Protein AF-A0A7K2ZB54-F1 (afdb_monomer)

Radius of gyration: 17.5 Å; Cα contacts (8 Å, |Δi|>4): 49; chains: 1; bounding box: 51×30×31 Å

Foldseek 3Di:
DAEAEDEQPDDPPCPVVSVVSVVVVVVVCVVVVHPYYHYDDDDPPPPDDPDPPDDDD

Nearest PDB structures (foldseek):
  2pdo-assembly1_A  TM=5.373E-01  e=1.461E+00  Shigella flexneri 2a str. 2457T
  7evv-assembly1_A  TM=5.255E-01  e=1.927E+00  Toxoplasma gondii
  7d06-assembly1_B  TM=4.538E-01  e=2.726E+00  Acinetobacter baumannii
  2fxf-assembly1_A  TM=5.540E-01  e=5.453E+00  Homo sapiens
  7s65-assembly1_D  TM=2.163E-01  e=6.713E+00  Synechococcus elongatus

Sequence (57 aa):
MKIAAAQLTSAPADIPANIRRLATLAEQARDQGAELLVLGKRTDTRRTSRADGLHPR

Secondary structure (DSSP, 8-state):
--EEEEE--PPTT-HHHHHHHHHHHHHHHHHTT-SEEEEEPP--TT-SSSS--S---

Solvent-accessible surface area (backbone atoms only — not comparable to full-atom v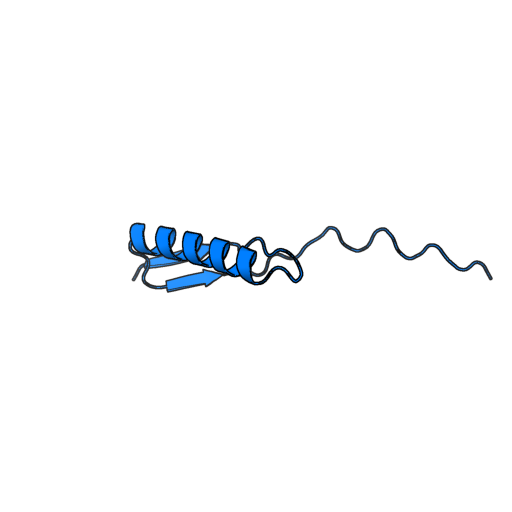alues): 3872 Å² total; per-residue (Å²): 139,42,73,35,77,48,73,64,84,72,55,86,93,38,60,70,61,36,50,52,55,50,50,52,54,51,49,55,29,46,77,70,59,27,81,42,80,47,73,48,86,73,80,76,88,84,78,86,87,84,78,95,80,87,80,94,131

pLDDT: mean 82.34, std 18.69, range [44.12, 98.06]

Mean predicted aligned error: 9.58 Å

Structure (mmCIF, N/CA/C/O backbone):
data_AF-A0A7K2ZB54-F1
#
_entry.id   AF-A0A7K2ZB54-F1
#
loop_
_atom_site.group_PDB
_atom_site.id
_atom_site.type_symbol
_atom_site.label_atom_id
_atom_site.label_alt_id
_atom_site.label_comp_id
_atom_site.label_asym_id
_atom_site.label_entity_id
_atom_site.label_seq_id
_atom_site.pdbx_PDB_ins_code
_atom_site.Cartn_x
_atom_site.Cartn_y
_atom_site.Cartn_z
_atom_site.occupancy
_atom_site.B_iso_or_equiv
_atom_site.auth_seq_id
_atom_site.auth_comp_id
_atom_site.auth_asym_id
_atom_site.auth_atom_id
_atom_site.pdbx_PDB_model_num
ATOM 1 N N . MET A 1 1 ? -9.368 8.871 16.114 1.00 82.81 1 MET A N 1
ATOM 2 C CA . MET A 1 1 ? -8.757 9.132 14.803 1.00 82.81 1 MET A CA 1
ATOM 3 C C . MET A 1 1 ? -7.325 8.625 14.812 1.00 82.81 1 MET A C 1
ATOM 5 O O . MET A 1 1 ? -6.540 9.113 15.623 1.00 82.81 1 MET A O 1
ATOM 9 N N . LYS A 1 2 ? -6.988 7.623 13.994 1.00 93.56 2 LYS A N 1
ATOM 10 C CA . LYS A 1 2 ? -5.624 7.063 13.925 1.00 93.56 2 LYS A CA 1
ATOM 11 C C . LYS A 1 2 ? -4.955 7.441 12.606 1.00 93.56 2 LYS A C 1
ATOM 13 O O . LYS A 1 2 ? -5.540 7.268 11.543 1.00 93.56 2 LYS A O 1
ATOM 18 N N . ILE A 1 3 ? -3.730 7.957 12.676 1.00 95.81 3 ILE A N 1
ATOM 19 C CA . ILE A 1 3 ? -2.954 8.395 11.510 1.00 95.81 3 ILE A CA 1
ATOM 20 C C . ILE A 1 3 ? -1.661 7.584 11.466 1.00 95.81 3 ILE A C 1
ATOM 22 O O . ILE A 1 3 ? -0.935 7.519 12.457 1.00 95.81 3 ILE A O 1
ATOM 26 N N . ALA A 1 4 ? -1.379 6.970 10.321 1.00 96.19 4 ALA A N 1
ATOM 27 C CA . ALA A 1 4 ? -0.116 6.304 10.049 1.00 96.19 4 ALA A CA 1
ATOM 28 C C . ALA A 1 4 ? 0.825 7.264 9.313 1.00 96.19 4 ALA A C 1
ATOM 30 O O . ALA A 1 4 ? 0.415 7.980 8.398 1.00 96.19 4 ALA A O 1
ATOM 31 N N . ALA A 1 5 ? 2.100 7.256 9.689 1.00 95.44 5 ALA A N 1
ATOM 32 C CA . ALA A 1 5 ? 3.155 7.956 8.970 1.00 95.44 5 ALA A CA 1
ATOM 33 C C . ALA A 1 5 ? 4.151 6.926 8.438 1.00 95.44 5 ALA A C 1
ATOM 35 O O . ALA A 1 5 ? 4.615 6.065 9.186 1.00 95.44 5 ALA A O 1
ATOM 36 N N . ALA A 1 6 ? 4.488 7.015 7.154 1.00 94.06 6 ALA A N 1
ATOM 37 C CA . ALA A 1 6 ? 5.445 6.116 6.524 1.00 94.06 6 ALA A CA 1
ATOM 38 C C . ALA A 1 6 ? 6.406 6.870 5.604 1.00 94.06 6 ALA A C 1
ATOM 40 O O . ALA A 1 6 ? 6.128 7.970 5.123 1.00 94.06 6 ALA A O 1
ATOM 41 N N . GLN A 1 7 ? 7.550 6.247 5.328 1.00 92.19 7 GLN A N 1
ATOM 42 C CA . GLN A 1 7 ? 8.481 6.707 4.304 1.00 92.19 7 GLN A CA 1
ATOM 43 C C . GLN A 1 7 ? 8.389 5.789 3.089 1.00 92.19 7 GLN A C 1
ATOM 45 O O . GLN A 1 7 ? 8.649 4.589 3.184 1.00 92.19 7 GLN A O 1
ATOM 50 N N . LEU A 1 8 ? 8.059 6.358 1.930 1.00 89.69 8 LEU A N 1
ATOM 51 C CA . LEU A 1 8 ? 8.083 5.627 0.669 1.00 89.69 8 LEU A CA 1
ATOM 52 C C . LEU A 1 8 ? 9.500 5.658 0.091 1.00 89.69 8 LEU A C 1
ATOM 54 O O . LEU A 1 8 ? 10.012 6.713 -0.287 1.00 89.69 8 LEU A O 1
ATOM 58 N N . THR A 1 9 ? 10.127 4.489 -0.033 1.00 87.56 9 THR A N 1
ATOM 59 C CA . THR A 1 9 ? 11.367 4.368 -0.811 1.00 87.56 9 THR A CA 1
ATOM 60 C C . THR A 1 9 ? 11.013 4.328 -2.295 1.00 87.56 9 THR A C 1
ATOM 62 O O . THR A 1 9 ? 10.682 3.272 -2.837 1.00 87.56 9 THR A O 1
ATOM 65 N N . SER A 1 10 ? 11.058 5.493 -2.940 1.00 85.81 10 SER A N 1
ATOM 66 C CA . SER A 1 10 ? 10.786 5.644 -4.370 1.00 85.81 10 SER A CA 1
ATOM 67 C C . SER A 1 10 ? 12.013 5.280 -5.212 1.00 85.81 10 SER A C 1
ATOM 69 O O . SER A 1 10 ? 13.125 5.722 -4.923 1.00 85.81 10 SER A O 1
ATOM 71 N N . ALA A 1 11 ? 11.815 4.465 -6.246 1.00 88.75 11 ALA A N 1
ATOM 72 C CA . ALA A 1 11 ? 12.788 4.242 -7.306 1.00 88.75 11 ALA A CA 1
ATOM 73 C C . ALA A 1 11 ? 12.579 5.286 -8.424 1.00 88.75 11 ALA A C 1
ATOM 75 O O . ALA A 1 11 ? 11.436 5.498 -8.846 1.00 88.75 11 ALA A O 1
ATOM 76 N N . PRO A 1 12 ? 1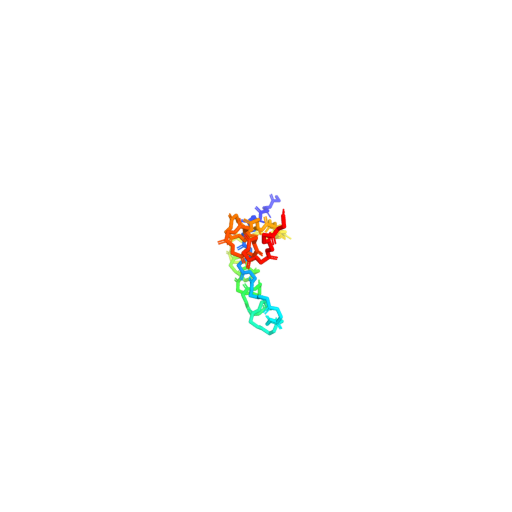3.640 5.954 -8.920 1.00 86.44 12 PRO A N 1
ATOM 77 C CA . PRO A 1 12 ? 13.511 6.916 -10.011 1.00 86.44 12 PRO A CA 1
ATOM 78 C C . PRO A 1 12 ? 12.901 6.275 -11.261 1.00 86.44 12 PRO A C 1
ATOM 80 O O . PRO A 1 12 ? 13.327 5.199 -11.665 1.00 86.44 12 PRO A O 1
ATOM 83 N N . ALA A 1 13 ? 11.927 6.956 -11.869 1.00 91.12 13 ALA A N 1
ATOM 84 C CA . ALA A 1 13 ? 11.240 6.561 -13.106 1.00 91.12 13 ALA A CA 1
ATOM 85 C C . ALA A 1 13 ? 10.478 5.213 -13.094 1.00 91.12 13 ALA A C 1
ATOM 87 O O . ALA A 1 13 ? 9.759 4.927 -14.048 1.00 91.12 13 ALA A O 1
ATOM 88 N N . ASP A 1 14 ? 10.537 4.422 -12.020 1.00 92.56 14 ASP A N 1
ATOM 89 C CA . ASP A 1 14 ? 9.778 3.172 -11.893 1.00 92.56 14 ASP A CA 1
ATOM 90 C C . ASP A 1 14 ? 8.429 3.412 -11.200 1.00 92.56 14 ASP A C 1
ATOM 92 O O . ASP A 1 14 ? 8.239 3.175 -10.002 1.00 92.56 14 ASP A O 1
ATOM 96 N N . ILE A 1 15 ? 7.475 3.944 -11.967 1.00 93.56 15 ILE A N 1
ATOM 97 C CA . ILE A 1 15 ? 6.119 4.219 -11.477 1.00 93.56 15 ILE A CA 1
ATOM 98 C C . ILE A 1 15 ? 5.437 2.934 -10.969 1.00 93.56 15 ILE A C 1
ATOM 100 O O . ILE A 1 15 ? 4.938 2.960 -9.840 1.00 93.56 15 ILE A O 1
ATOM 104 N N . PRO A 1 16 ? 5.426 1.801 -11.706 1.00 96.38 16 PRO A N 1
ATOM 105 C CA . PRO A 1 16 ? 4.751 0.592 -11.239 1.00 96.38 16 PRO A CA 1
ATOM 106 C C . PRO A 1 16 ? 5.292 0.057 -9.909 1.00 96.38 16 PRO A C 1
ATOM 108 O O . PRO A 1 16 ? 4.497 -0.300 -9.033 1.00 96.38 16 PRO A O 1
ATOM 11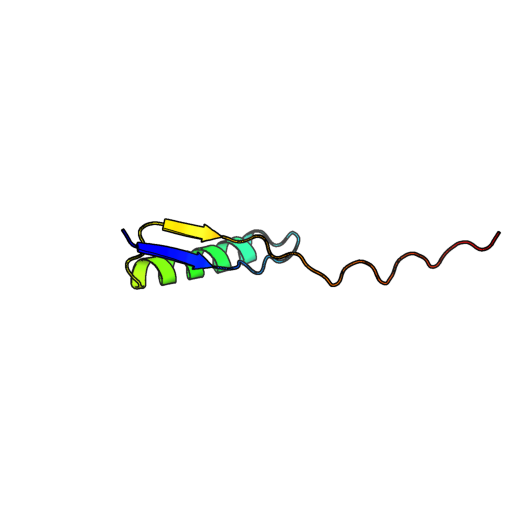1 N N . ALA A 1 17 ? 6.613 0.022 -9.709 1.00 93.75 17 ALA A N 1
ATOM 112 C CA . ALA A 1 17 ? 7.184 -0.432 -8.441 1.00 93.75 17 ALA A CA 1
ATOM 113 C C . ALA A 1 17 ? 6.841 0.516 -7.287 1.00 93.75 17 ALA A C 1
ATOM 115 O O . ALA A 1 17 ? 6.541 0.061 -6.180 1.00 93.75 17 ALA A O 1
ATOM 116 N N . ASN A 1 18 ? 6.831 1.826 -7.540 1.00 93.56 18 ASN A N 1
ATOM 117 C CA . ASN A 1 18 ? 6.468 2.822 -6.535 1.00 93.56 18 ASN A CA 1
ATOM 118 C C . ASN A 1 18 ? 5.001 2.703 -6.112 1.00 93.56 1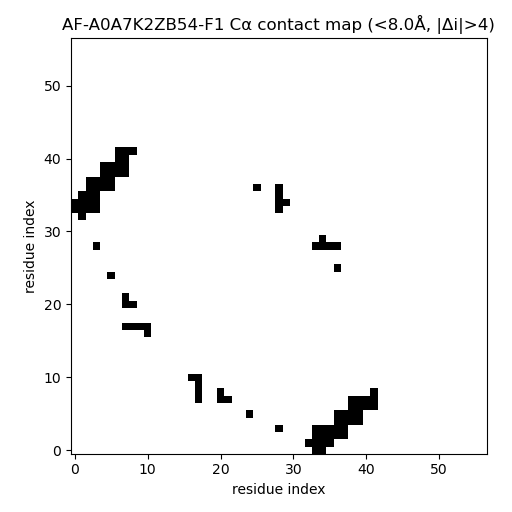8 ASN A C 1
ATOM 120 O O . ASN A 1 18 ? 4.712 2.764 -4.918 1.00 93.56 18 ASN A O 1
ATOM 124 N N . ILE A 1 19 ? 4.089 2.467 -7.062 1.00 96.12 19 ILE A N 1
ATOM 125 C CA . ILE A 1 19 ? 2.667 2.246 -6.768 1.00 96.12 19 ILE A CA 1
ATOM 126 C C . ILE A 1 19 ? 2.464 0.966 -5.956 1.00 96.12 19 ILE A C 1
ATOM 128 O O . ILE A 1 19 ? 1.733 0.996 -4.969 1.00 96.12 19 ILE A O 1
ATOM 132 N N . ARG A 1 20 ? 3.145 -0.136 -6.298 1.00 97.00 20 ARG A N 1
ATOM 133 C CA . ARG A 1 20 ? 3.069 -1.381 -5.511 1.00 97.00 20 ARG A CA 1
ATOM 134 C C . ARG A 1 20 ? 3.524 -1.168 -4.067 1.00 97.00 20 ARG A C 1
ATOM 136 O O . ARG A 1 20 ? 2.819 -1.557 -3.145 1.00 97.00 20 ARG A O 1
ATOM 143 N N . ARG A 1 21 ? 4.663 -0.496 -3.865 1.00 95.31 21 ARG A N 1
ATOM 144 C CA . ARG A 1 21 ? 5.179 -0.171 -2.521 1.00 95.31 21 ARG A CA 1
ATOM 145 C C . ARG A 1 21 ? 4.215 0.717 -1.738 1.00 95.31 21 ARG A C 1
ATOM 147 O O . ARG A 1 21 ? 4.006 0.488 -0.551 1.00 95.31 21 ARG A O 1
ATOM 154 N N . LEU A 1 22 ? 3.624 1.712 -2.396 1.00 95.88 22 LEU A N 1
ATOM 155 C CA . LEU A 1 22 ? 2.616 2.574 -1.789 1.00 95.88 22 LEU A CA 1
ATOM 156 C C . LEU A 1 22 ? 1.370 1.783 -1.367 1.00 95.88 22 LEU A C 1
ATOM 158 O O . LEU A 1 22 ? 0.897 1.960 -0.248 1.00 95.88 22 LEU A O 1
ATOM 162 N N . ALA A 1 23 ? 0.864 0.903 -2.234 1.00 97.50 23 ALA A N 1
ATOM 163 C CA . ALA A 1 23 ? -0.302 0.075 -1.940 1.00 97.50 23 ALA A CA 1
ATOM 164 C C . ALA A 1 23 ? -0.070 -0.796 -0.697 1.00 97.50 23 ALA A C 1
ATOM 166 O O . ALA A 1 23 ? -0.897 -0.784 0.209 1.00 97.50 23 ALA A O 1
ATOM 167 N N . THR A 1 24 ? 1.098 -1.437 -0.590 1.00 97.06 24 THR A N 1
ATOM 168 C CA . THR A 1 24 ? 1.466 -2.222 0.598 1.00 97.06 24 THR A CA 1
ATOM 169 C C . THR A 1 24 ? 1.483 -1.380 1.879 1.00 97.06 24 THR A C 1
ATOM 171 O O . THR A 1 24 ? 0.974 -1.821 2.904 1.00 97.06 24 THR A O 1
ATOM 174 N N . LEU A 1 25 ? 2.017 -0.152 1.845 1.00 96.75 25 LEU A N 1
ATOM 175 C CA . LEU A 1 25 ? 1.994 0.740 3.016 1.00 96.75 25 LEU A CA 1
ATOM 176 C C . LEU A 1 25 ? 0.566 1.151 3.402 1.00 96.75 25 LEU A C 1
ATOM 178 O O . LEU A 1 25 ? 0.255 1.272 4.586 1.00 96.75 25 LEU A O 1
ATOM 182 N N . ALA A 1 26 ? -0.305 1.366 2.415 1.00 97.06 26 ALA A N 1
ATOM 183 C CA . ALA A 1 26 ? -1.704 1.704 2.650 1.00 97.06 26 ALA A CA 1
ATOM 184 C C . ALA A 1 26 ? -2.489 0.529 3.249 1.00 97.06 26 ALA A C 1
ATOM 186 O O . ALA A 1 26 ? -3.280 0.743 4.164 1.00 97.06 26 ALA A O 1
ATOM 187 N N . GLU A 1 27 ? -2.257 -0.696 2.778 1.00 98.06 27 GLU A N 1
ATOM 188 C CA . GLU A 1 27 ? -2.831 -1.917 3.361 1.00 98.06 27 GLU A CA 1
ATOM 189 C C . GLU A 1 27 ? -2.397 -2.082 4.818 1.00 98.06 27 GLU A C 1
ATOM 191 O O . GLU A 1 27 ? -3.244 -2.169 5.700 1.00 98.06 27 GLU A O 1
ATOM 196 N N . GLN A 1 28 ? -1.098 -1.967 5.101 1.00 97.38 28 GLN A N 1
ATOM 197 C CA . GLN A 1 28 ? -0.581 -2.035 6.471 1.00 97.38 28 GLN A CA 1
ATOM 198 C C . GLN A 1 28 ? -1.186 -0.961 7.385 1.00 97.38 28 GLN A C 1
ATOM 200 O O . GLN A 1 28 ? -1.509 -1.232 8.540 1.00 97.38 28 GLN A O 1
ATOM 205 N N . ALA A 1 29 ? -1.356 0.264 6.882 1.00 97.44 29 ALA A N 1
ATOM 206 C CA . ALA A 1 29 ? -1.998 1.337 7.633 1.00 97.44 29 ALA A CA 1
ATOM 207 C C . ALA A 1 29 ? -3.471 1.008 7.938 1.00 97.44 29 ALA A C 1
ATOM 209 O O . ALA A 1 29 ? -3.923 1.215 9.066 1.00 97.44 29 ALA 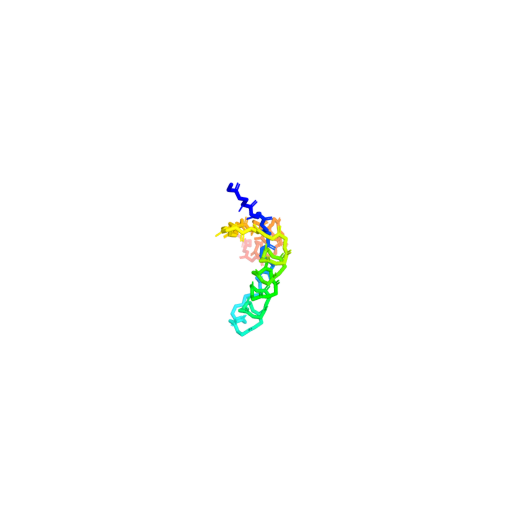A O 1
ATOM 210 N N . ARG A 1 30 ? -4.202 0.451 6.964 1.00 96.94 30 ARG A N 1
ATOM 211 C CA . ARG A 1 30 ? -5.598 0.016 7.130 1.00 96.94 30 ARG A CA 1
ATOM 212 C C . ARG A 1 30 ? -5.728 -1.124 8.132 1.00 96.94 30 ARG A C 1
ATOM 214 O O . ARG A 1 30 ? -6.584 -1.036 9.005 1.00 96.94 30 ARG A O 1
ATOM 221 N N . ASP A 1 31 ? -4.855 -2.125 8.068 1.00 97.88 31 ASP A N 1
ATOM 222 C CA . ASP A 1 31 ? -4.836 -3.252 9.012 1.00 97.88 31 ASP A CA 1
ATOM 223 C C . ASP A 1 31 ? -4.578 -2.781 10.448 1.00 97.88 31 ASP A C 1
ATOM 225 O O . ASP A 1 31 ? -5.082 -3.344 11.418 1.00 97.88 31 ASP A O 1
ATOM 229 N N . GLN A 1 32 ? -3.832 -1.686 10.599 1.00 96.06 32 GLN A N 1
ATOM 230 C CA . GLN A 1 32 ? -3.613 -1.032 11.884 1.00 96.06 32 GLN A CA 1
ATOM 231 C C . GLN A 1 32 ? -4.776 -0.122 12.308 1.00 96.06 32 GLN A C 1
ATOM 233 O O . GLN A 1 32 ? -4.707 0.471 13.386 1.00 96.06 32 GLN A O 1
ATOM 238 N N . GLY A 1 33 ? -5.829 0.016 11.505 1.00 97.62 33 GLY A N 1
ATOM 239 C CA . GLY A 1 33 ? -6.973 0.888 11.768 1.00 97.62 33 GLY A CA 1
ATOM 240 C C . GLY A 1 33 ? -6.678 2.374 11.564 1.00 97.62 33 GLY A C 1
ATOM 241 O O . GLY A 1 33 ? -7.330 3.206 12.189 1.00 97.62 33 GLY A O 1
ATOM 242 N N . ALA A 1 34 ? -5.669 2.728 10.762 1.00 97.69 34 ALA A N 1
ATOM 243 C CA . ALA A 1 34 ? -5.402 4.117 10.413 1.00 97.69 34 ALA A CA 1
ATOM 244 C C . ALA A 1 34 ? -6.398 4.622 9.361 1.00 97.69 34 ALA A C 1
ATOM 246 O O . ALA A 1 34 ? -6.647 3.985 8.340 1.00 97.69 34 ALA A O 1
ATOM 247 N N . GLU A 1 35 ? -6.924 5.814 9.605 1.00 96.19 35 GLU A N 1
ATOM 248 C CA . GLU A 1 35 ? -7.881 6.515 8.746 1.00 96.19 35 GLU A CA 1
ATOM 249 C C . GLU A 1 35 ? -7.169 7.411 7.719 1.00 96.19 35 GLU A C 1
ATOM 251 O O . GLU A 1 35 ? -7.752 7.800 6.710 1.00 96.19 35 GLU A O 1
ATOM 256 N N . LEU A 1 36 ? -5.891 7.722 7.960 1.00 95.38 36 LEU A N 1
ATOM 257 C CA . LEU A 1 36 ? -5.044 8.521 7.079 1.00 95.38 36 LEU A CA 1
ATOM 258 C C . LEU A 1 36 ? -3.612 7.979 7.083 1.00 95.38 36 LEU A C 1
ATOM 260 O O . LEU A 1 36 ? -3.052 7.707 8.146 1.00 95.38 36 LEU A O 1
ATOM 264 N N . LEU A 1 37 ? -3.009 7.878 5.897 1.00 96.56 37 LEU A N 1
ATOM 265 C CA . LEU A 1 37 ? -1.587 7.596 5.712 1.00 96.56 37 LEU A CA 1
ATOM 266 C C . LEU A 1 37 ? -0.884 8.844 5.169 1.00 96.56 37 LEU A C 1
ATOM 268 O O . LEU A 1 37 ? -1.206 9.316 4.079 1.00 96.56 37 LEU A O 1
ATOM 272 N N . VAL A 1 38 ? 0.101 9.353 5.906 1.00 95.38 38 VAL A N 1
ATOM 273 C CA . VAL A 1 38 ? 0.954 10.472 5.490 1.00 95.38 38 VAL A CA 1
ATOM 274 C C . VAL A 1 38 ? 2.310 9.936 5.040 1.00 95.38 38 VAL A C 1
ATOM 276 O O . VAL A 1 38 ? 2.964 9.180 5.760 1.00 95.38 38 VAL A O 1
ATOM 279 N N . LEU A 1 39 ? 2.748 10.343 3.847 1.00 92.75 39 LEU A N 1
ATOM 280 C CA . LEU A 1 39 ? 4.032 9.936 3.278 1.00 92.75 39 LEU A CA 1
ATOM 281 C C . LEU A 1 39 ? 5.062 11.055 3.422 1.00 92.75 39 LEU A C 1
ATOM 283 O O . LEU A 1 39 ? 4.882 12.152 2.894 1.00 92.75 39 LEU A O 1
ATOM 287 N N . GLY A 1 40 ? 6.169 10.761 4.097 1.00 83.62 40 GLY A N 1
ATOM 288 C CA . GLY A 1 40 ? 7.312 11.666 4.168 1.00 83.62 40 GLY A CA 1
ATOM 289 C C . GLY A 1 40 ? 8.173 11.602 2.905 1.00 83.62 40 GLY A C 1
ATOM 290 O O . GLY A 1 40 ? 8.482 10.516 2.407 1.00 83.62 40 GLY A O 1
ATOM 291 N N . LYS A 1 41 ? 8.630 12.762 2.415 1.00 73.88 41 LYS A N 1
ATOM 292 C CA . LYS A 1 41 ? 9.713 12.820 1.424 1.00 73.88 41 LYS A CA 1
ATOM 293 C C . LYS A 1 41 ? 10.993 12.290 2.071 1.00 73.88 41 LYS A C 1
ATOM 295 O O . LYS A 1 41 ? 11.454 12.848 3.064 1.00 73.88 41 LYS A O 1
ATOM 300 N N . ARG A 1 42 ? 11.615 11.276 1.465 1.00 70.31 42 ARG A N 1
ATOM 301 C CA . ARG A 1 42 ? 12.984 10.888 1.816 1.00 70.31 42 ARG A CA 1
ATOM 302 C C . ARG A 1 42 ? 13.966 11.739 1.018 1.00 70.31 42 ARG A C 1
ATOM 304 O O . ARG A 1 42 ? 13.989 11.681 -0.209 1.00 70.31 42 ARG A O 1
ATOM 311 N N . THR A 1 43 ? 14.760 12.550 1.704 1.00 60.25 43 THR A N 1
ATOM 312 C CA . THR A 1 43 ? 15.881 13.264 1.089 1.00 60.25 43 THR A CA 1
ATOM 313 C C . THR A 1 43 ? 17.005 12.254 0.885 1.00 60.25 43 THR A C 1
ATOM 315 O O . THR A 1 43 ? 17.540 11.726 1.855 1.00 60.25 43 THR A O 1
ATOM 318 N N . ASP A 1 44 ? 17.325 11.925 -0.366 1.00 61.38 44 ASP A N 1
ATOM 319 C CA . ASP A 1 44 ? 18.507 11.120 -0.668 1.00 61.38 44 ASP A CA 1
ATOM 320 C C . ASP A 1 44 ? 19.750 11.980 -0.404 1.00 61.38 44 ASP A C 1
ATOM 322 O O . ASP A 1 44 ? 20.109 12.847 -1.199 1.00 61.38 44 ASP A O 1
ATOM 326 N N . THR A 1 45 ? 20.372 11.796 0.758 1.00 55.50 45 THR A N 1
ATOM 327 C CA . THR A 1 45 ? 21.590 12.510 1.164 1.00 55.50 45 THR A CA 1
ATOM 328 C C . THR A 1 45 ? 22.845 12.016 0.438 1.00 55.50 45 THR A C 1
ATOM 330 O O . THR A 1 45 ? 23.941 12.472 0.754 1.00 55.50 45 THR A O 1
ATOM 333 N N . ARG A 1 46 ? 22.731 11.123 -0.558 1.00 54.94 46 ARG A N 1
ATOM 334 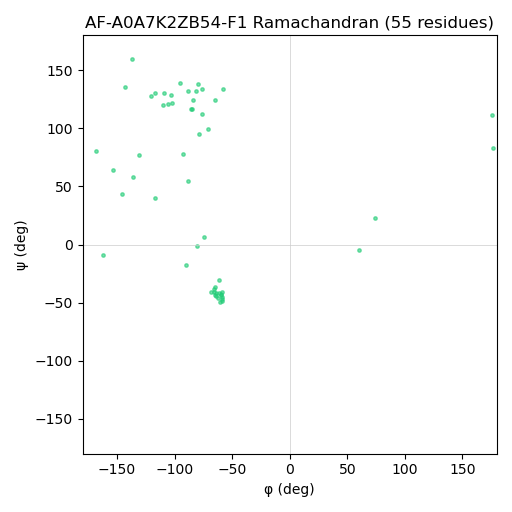C CA . ARG A 1 46 ? 23.878 10.541 -1.270 1.00 54.94 46 ARG A CA 1
ATOM 335 C C . ARG A 1 46 ? 23.934 10.877 -2.762 1.00 54.94 46 ARG A C 1
ATOM 337 O O . ARG A 1 46 ? 24.337 10.042 -3.570 1.00 54.94 46 ARG A O 1
ATOM 344 N N . ARG A 1 47 ? 23.603 12.115 -3.149 1.00 54.38 47 ARG A N 1
ATOM 345 C CA . ARG A 1 47 ? 23.766 12.572 -4.541 1.00 54.38 47 ARG A CA 1
ATOM 346 C C . ARG A 1 47 ? 24.368 13.971 -4.694 1.00 54.38 47 ARG A C 1
ATOM 348 O O . ARG A 1 47 ? 23.776 14.798 -5.363 1.00 54.38 47 ARG A O 1
ATOM 355 N N . THR A 1 48 ? 25.573 14.192 -4.165 1.00 51.56 48 THR A N 1
ATOM 356 C CA . THR A 1 48 ? 26.541 15.181 -4.699 1.00 51.56 48 THR A CA 1
ATOM 357 C C . THR A 1 48 ? 27.980 14.772 -4.344 1.00 51.56 48 THR A C 1
ATOM 359 O O . THR A 1 48 ? 28.666 15.439 -3.579 1.00 51.56 48 THR A O 1
ATOM 362 N N . SER A 1 49 ? 28.466 13.638 -4.851 1.00 48.91 49 SER A N 1
ATOM 363 C CA . SER A 1 49 ? 29.910 13.347 -4.806 1.00 48.91 49 SER A CA 1
ATOM 364 C C . SER A 1 49 ? 30.382 12.567 -6.032 1.00 48.91 49 SER A C 1
ATOM 366 O O . SER A 1 49 ? 31.106 11.584 -5.899 1.00 48.91 49 SER A O 1
ATOM 368 N N . ARG A 1 50 ? 29.925 12.944 -7.234 1.00 51.41 50 ARG A N 1
ATOM 369 C CA . ARG A 1 50 ? 30.592 12.577 -8.496 1.00 51.41 50 ARG A CA 1
ATOM 370 C C . ARG A 1 50 ? 30.015 13.380 -9.667 1.00 51.41 50 ARG A C 1
ATOM 372 O O . ARG A 1 50 ? 29.149 12.877 -10.373 1.00 51.41 50 ARG A O 1
ATOM 379 N N . ALA A 1 51 ? 30.463 14.624 -9.833 1.00 48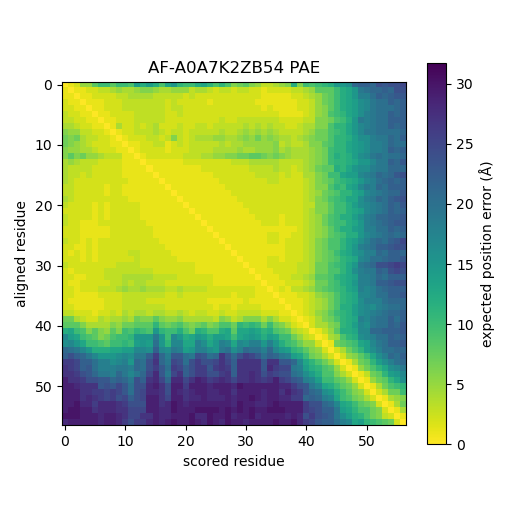.22 51 ALA A N 1
ATOM 380 C CA . ALA A 1 51 ? 30.352 15.344 -11.109 1.00 48.22 51 ALA A CA 1
ATOM 381 C C . ALA A 1 51 ? 31.281 16.568 -11.246 1.00 48.22 51 ALA A C 1
ATOM 383 O O . ALA A 1 51 ? 31.419 17.042 -12.361 1.00 48.22 51 ALA A O 1
ATOM 384 N N . ASP A 1 52 ? 31.989 17.030 -10.206 1.00 47.91 52 ASP A N 1
ATOM 385 C CA . ASP A 1 52 ? 33.000 18.098 -10.372 1.00 47.91 52 ASP A CA 1
ATOM 386 C C . ASP A 1 52 ? 34.379 17.527 -10.714 1.00 47.91 52 ASP A C 1
ATOM 388 O O . ASP A 1 52 ? 35.385 17.749 -10.046 1.00 47.91 52 ASP A O 1
ATOM 392 N N . GLY A 1 53 ? 34.412 16.721 -11.767 1.00 52.81 53 GLY A N 1
ATOM 393 C CA . GLY A 1 53 ? 35.641 16.259 -12.383 1.00 52.81 53 GLY A CA 1
ATOM 394 C C . GLY A 1 53 ? 35.533 16.482 -13.874 1.00 52.81 53 GLY A C 1
ATOM 395 O O . GLY A 1 53 ? 35.220 15.523 -14.564 1.00 52.81 53 GLY A O 1
ATOM 396 N N . LEU A 1 54 ? 35.712 17.733 -14.324 1.00 53.25 54 LEU A N 1
ATOM 397 C CA . LEU A 1 54 ? 36.138 18.144 -15.675 1.00 53.25 54 LEU A CA 1
ATOM 398 C C . LEU A 1 54 ? 36.131 19.686 -15.795 1.00 53.25 54 LEU A C 1
ATOM 400 O O . LEU A 1 54 ? 35.167 20.264 -16.279 1.00 53.25 54 LEU A O 1
ATOM 404 N N . HIS A 1 55 ? 37.206 20.344 -15.343 1.00 44.12 55 HIS A N 1
ATOM 405 C CA . HIS A 1 55 ? 37.931 21.383 -16.101 1.00 44.12 55 HIS A CA 1
ATOM 406 C C . HIS A 1 55 ? 39.056 22.004 -15.252 1.00 44.12 55 HIS A C 1
ATOM 408 O O . HIS A 1 55 ? 38.765 22.752 -14.322 1.00 44.12 55 HIS A O 1
ATOM 414 N N . PRO A 1 56 ? 40.340 21.775 -15.582 1.00 53.97 56 PRO A N 1
ATOM 415 C CA . PRO A 1 56 ? 41.393 22.711 -15.229 1.00 53.97 56 PRO A CA 1
ATOM 416 C C . PRO A 1 56 ? 41.453 23.811 -16.301 1.00 53.97 56 PRO A C 1
ATOM 418 O O . PRO A 1 56 ? 41.586 23.520 -17.495 1.00 53.97 56 PRO A O 1
ATOM 421 N N . ARG A 1 57 ? 41.340 25.069 -15.883 1.00 49.94 57 ARG A N 1
ATOM 422 C CA . ARG A 1 57 ? 41.986 26.215 -16.527 1.00 49.94 57 ARG A CA 1
ATOM 423 C C . ARG A 1 57 ? 42.553 27.101 -15.436 1.00 49.94 57 ARG A C 1
ATOM 425 O O . ARG A 1 57 ? 41.826 27.302 -14.441 1.00 49.94 57 ARG A O 1
#

=== Feature glossary ===
The record interleaves many kinds of information about one protein. Here is each kind framed as the question it answers.

Q: What does the local fold look like, residue by residue?
A: The Foldseek 3Di string encodes local tertiary geometry as a 20-letter alphabet — one character per residue — derived from the relative positions of nearby Cα atoms. Unlike the amino-acid sequence, 3Di is a direct function of the 3D structure, so two proteins with the same fold have similar 3Di strings even at low sequence identity.

Q: Which residues are in helices, strands, or loops?
A: The SS8 string is DSSP's per-residue secondary-structure call. α-helix (H) means an i→i+4 H-bond ladder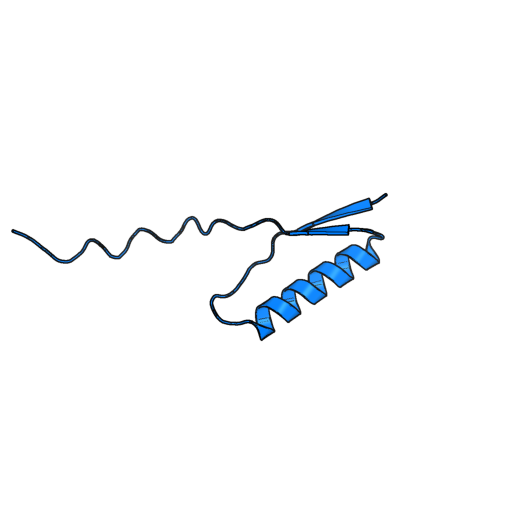; β-strand (E) means the residue participates in a β-sheet; 3₁₀ (G) and π (I) are tighter and wider helices; T/S are turns/bends; '-' is loop.

Q: How big and how compact is the whole molecule?
A: Radius of gyration (Rg) is the root-mean-square distance of Cα atoms from their centroid — a single number for overall size and compactness. A globular domain of N residues has Rg ≈ 2.2·N^0.38 Å; an extended or disordered chain has a much larger Rg. The Cα contact count is the number of residue pairs whose Cα atoms are within 8 Å and are more than four positions apart in sequence — a standard proxy for tertiary packing density. The bounding box is the smallest axis-aligned box enclosing all Cα atoms.

Q: Where is each backbone atom in 3D?
A: Structure coordinates are given as an mmCIF _atom_site loop: one row per atom with element, residue name, chain id, sequence number, and x/y/z position in Å. Only the four main-chain atoms per residue are included here; side chains are omitted to keep the record compact.

Q: What is the amino-acid chain?
A: Primary structure: the covalent order of the twenty standard amino acids along the backbone. Two proteins with the same sequence will (almost always) fold to the same structure; two with 30% identity often share a fold but not the details.

Q: What if only a Cα trace is available?
A: Three-state secondary structure (P-SEA) collapses the eight DSSP classes into helix (a), strand (b), and coil (c). P-SEA assigns these from Cα geometry alone — distances and angles — without requiring backbone oxygens, so it works on any Cα trace.

Q: What family and function is it annotated with?
A: Database cross-references. InterPro integrates a dozen domain/family signature databases into unified entries with residue-range hits. GO terms attach function/process/location labels with evidence codes. CATH codes position the fold in a four-level structural taxonomy. Organism is the NCBI-taxonomy species name.

Q: How confident is the AlphaFold model at each residue?
A: pLDDT is the predicted lDDT-Cα score: AlphaFold's confidence that the local environment of each residue (all inter-atomic distances within 15 Å) is correctly placed. It is a per-residue number between 0 and 100, with higher meaning more reliable.

Q: How mobile is each atom in the crystal?
A: B-factor (Debye–Waller factor) reflects atomic displacement in the crystal lattice. It is an experimental observable (units Å²), not a prediction; low values mean the atom is pinned down, high values mean it moves or is heterogeneous across the crystal.

Q: Which residues are buried vs exposed?
A: SASA measures how much of the protein is reachable by solvent. It is computed by rolling a water-sized probe over the atomic surface and summing the exposed area (Å²). Per-residue SASA distinguishes core (buried, low SASA) from surface (exposed, high SASA) residues; total SASA is a whole-molecule size measure.

Q: What do the diagnostic plots show?
A: Plot images: a contact map (which residues are close in 3D, as an N×N binary image), a Ramachandran scatter (backbone torsion angles, revealing secondary-structure composition at a glance), and — for AlphaFold structures — a PAE heatmap (pairwise prediction confidence).

Q: What known structures does this most resemble?
A: The Foldseek neighbor list gives the closest experimentally determined structures in the PDB, ranked by structural alignment. TM-score near 1 means near-identical fold; near 0.3 means only rough topology match. This is how one finds what a novel AlphaFold prediction most resembles in the solved-structure universe.

Q: Are the domains correctly placed relative to each other?
A: Predicted aligned error is AlphaFold's pairwise confidence. Unlike pLDDT (per-residue), PAE is per-residue-pair and captures whether two parts of the structure are correctly placed relative to each other. Units are ångströms of expected positional error.

Q: 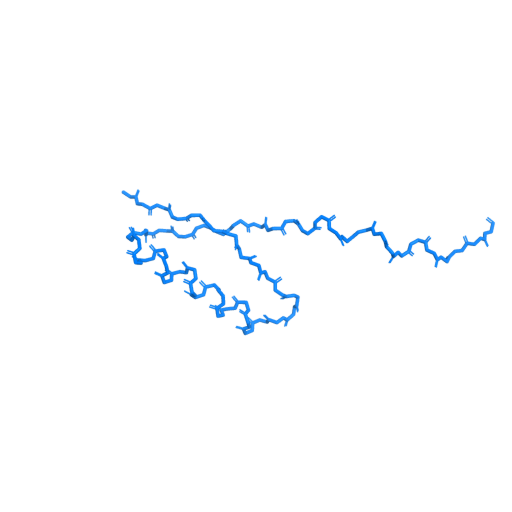What do the rendered images show?
A: Structure images are PyMOL renders from six orthogonal camera directions. Cartoon representation draws helices as coils and strands as arrows; sticks shows the backbone as bonds; surface shows the solvent-excluded envelope. Rainbow coloring maps sequence position to hue (blue→red, N→C); chain coloring assigns a distinct color per polypeptide.

Q: What are the backbone torsion angles?
A: φ (phi) and ψ (psi) are the two rotatable backbone dihedrals per residue: φ is the C(i-1)–N–Cα–C torsion, ψ is the N–Cα–C–N(i+1) torsion, both in degrees on (−180°, 180°]. α-helical residues cluster near (−60°, −45°); β-strand residues near (−120°, +130°). A Ramachandran plot is simply a scatter of (φ, ψ) for every residue.